Protein AF-A0A6S7L161-F1 (afdb_monomer_lite)

InterPro domains:
  IPR001806 Small GTPase [PF00071] (1-33)
  IPR027417 P-loop containing nucleoside triphosphate hydrolase [G3DSA:3.40.50.300] (1-44)
  IPR027417 P-loop containing nucleoside triphosphate hydrolase [SSF52540] (1-56)

Organism: Paramuricea clavata (NCBI:txid317549)

pLDDT: mean 81.17, std 15.24, range [42.22, 97.31]

Radius of gyration: 23.04 Å; chains: 1; bounding box: 62×27×48 Å

Secondary structure (DSSP, 8-state):
--TTTTT------BTTTTBTHHHHHHHHHHHHHHHH-S--S--SS--------PPPP----

Structure (mmCIF, N/CA/C/O backbone):
data_AF-A0A6S7L161-F1
#
_entry.id   AF-A0A6S7L161-F1
#
loop_
_atom_site.group_PDB
_atom_site.id
_atom_site.type_symbol
_atom_site.label_atom_id
_atom_site.label_alt_id
_atom_site.label_comp_id
_atom_site.label_asym_id
_atom_site.label_entity_id
_atom_site.label_seq_id
_atom_site.pdbx_PDB_ins_code
_atom_site.Cartn_x
_atom_site.Cartn_y
_atom_site.Cartn_z
_atom_site.occupancy
_atom_site.B_iso_or_equiv
_atom_site.auth_seq_id
_atom_site.auth_comp_id
_atom_site.aut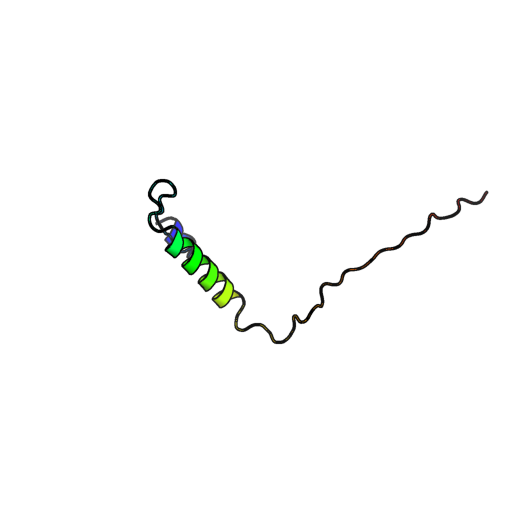h_asym_id
_atom_site.auth_atom_id
_atom_site.pdbx_PDB_model_num
ATOM 1 N N . GLU A 1 1 ? 7.341 13.142 9.4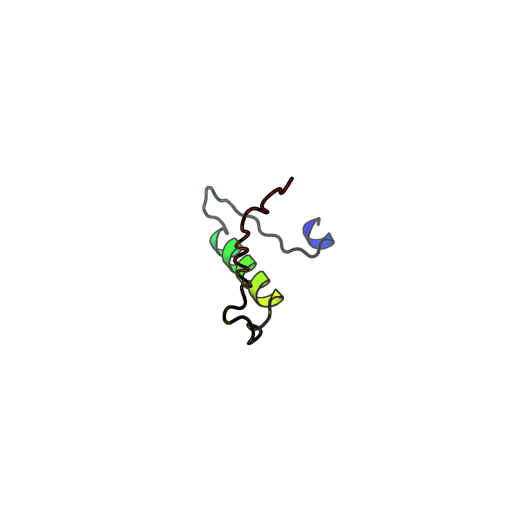73 1.00 72.62 1 GLU A N 1
ATOM 2 C CA . GLU A 1 1 ? 6.135 13.551 10.223 1.00 72.62 1 GLU A CA 1
ATOM 3 C C . GLU A 1 1 ? 4.983 14.114 9.368 1.00 72.62 1 GLU A C 1
ATOM 5 O O . GLU A 1 1 ? 4.141 14.815 9.905 1.00 72.62 1 GLU A O 1
ATOM 10 N N . PHE A 1 2 ? 4.858 13.806 8.066 1.00 90.69 2 PHE A N 1
ATOM 11 C CA . PHE A 1 2 ? 3.627 14.128 7.306 1.00 90.69 2 PHE A CA 1
ATOM 12 C C . PHE A 1 2 ? 2.631 12.960 7.324 1.00 90.69 2 PHE A C 1
ATOM 14 O O . PHE A 1 2 ? 1.441 13.146 7.554 1.00 90.69 2 PHE A O 1
ATOM 21 N N . ALA A 1 3 ? 3.140 11.740 7.143 1.00 90.69 3 ALA A N 1
ATOM 22 C CA . ALA A 1 3 ? 2.349 10.516 7.195 1.00 90.69 3 ALA A CA 1
ATOM 23 C C . ALA A 1 3 ? 1.680 10.318 8.570 1.00 90.69 3 ALA A C 1
ATOM 25 O O . ALA A 1 3 ? 0.489 10.020 8.637 1.00 90.69 3 ALA A O 1
ATOM 26 N N . ASP A 1 4 ? 2.407 10.614 9.654 1.00 90.31 4 ASP A N 1
ATOM 27 C CA . ASP A 1 4 ? 1.893 10.537 11.029 1.00 90.31 4 ASP A CA 1
ATOM 28 C C . ASP A 1 4 ? 0.730 11.510 11.271 1.00 90.31 4 ASP A C 1
ATOM 30 O O . ASP A 1 4 ? -0.258 11.152 11.906 1.00 90.31 4 ASP A O 1
ATOM 34 N N . GLN A 1 5 ? 0.800 12.722 10.705 1.00 95.25 5 GLN A N 1
ATOM 35 C CA . GLN A 1 5 ? -0.275 13.720 10.804 1.00 95.25 5 GLN A CA 1
ATOM 36 C C . GLN A 1 5 ? -1.553 13.270 10.092 1.00 95.25 5 GLN A C 1
ATOM 38 O O . GLN A 1 5 ? -2.654 13.592 10.532 1.00 95.25 5 GLN A O 1
ATOM 43 N N . LEU A 1 6 ? -1.411 12.526 8.993 1.00 93.38 6 LEU A N 1
ATOM 44 C CA . LEU A 1 6 ? -2.531 11.972 8.234 1.00 93.38 6 LEU A CA 1
ATOM 45 C C . LEU A 1 6 ? -2.977 10.594 8.745 1.00 93.38 6 LEU A C 1
ATOM 47 O O . LEU A 1 6 ? -3.925 10.032 8.198 1.00 93.38 6 LEU A O 1
ATOM 51 N N . ALA A 1 7 ? -2.299 10.051 9.764 1.00 88.75 7 ALA A N 1
ATOM 52 C CA . ALA A 1 7 ? -2.466 8.679 10.236 1.00 88.75 7 ALA A CA 1
ATOM 53 C C . ALA A 1 7 ? -2.390 7.640 9.095 1.00 88.75 7 ALA A C 1
ATOM 55 O O . ALA A 1 7 ? -3.114 6.643 9.101 1.00 88.75 7 ALA A O 1
ATOM 56 N N . VAL A 1 8 ? -1.521 7.882 8.104 1.00 90.38 8 VAL A N 1
ATOM 57 C CA . VAL A 1 8 ? -1.266 6.948 6.999 1.00 90.38 8 VAL A CA 1
ATOM 58 C C . VAL A 1 8 ? 0.071 6.237 7.206 1.00 90.38 8 VAL A C 1
ATOM 60 O O . VAL A 1 8 ? 1.058 6.884 7.556 1.00 90.38 8 VAL A O 1
ATOM 63 N N . PRO A 1 9 ? 0.143 4.918 6.980 1.00 87.62 9 PRO A N 1
ATOM 64 C CA . PRO A 1 9 ? 1.404 4.190 7.030 1.00 87.62 9 PRO A CA 1
ATOM 65 C C . PRO A 1 9 ? 2.391 4.666 5.963 1.00 87.62 9 PRO A C 1
ATOM 67 O O . PRO A 1 9 ? 2.013 5.062 4.858 1.00 87.62 9 PRO A O 1
ATOM 70 N N . PHE A 1 10 ? 3.679 4.612 6.296 1.00 92.44 10 PHE A N 1
ATOM 71 C CA . PHE A 1 10 ? 4.767 5.010 5.411 1.00 92.44 10 PHE A CA 1
ATOM 72 C C . PHE A 1 10 ? 5.716 3.839 5.167 1.00 92.44 10 PHE A C 1
ATOM 74 O O . PHE A 1 10 ? 6.050 3.097 6.090 1.00 92.44 10 PHE A O 1
ATOM 81 N N . LEU A 1 11 ? 6.166 3.693 3.921 1.00 93.75 11 LEU A N 1
ATOM 82 C CA . LEU A 1 11 ? 7.128 2.674 3.523 1.00 93.75 11 LEU A CA 1
ATOM 83 C C . LEU A 1 11 ? 8.053 3.217 2.431 1.00 93.75 11 LEU A C 1
ATOM 85 O O . LEU A 1 11 ? 7.602 3.604 1.352 1.00 93.75 11 LEU A O 1
ATOM 89 N N . GLU A 1 12 ? 9.358 3.202 2.690 1.00 94.62 12 GLU A N 1
ATOM 90 C CA . GLU A 1 12 ? 10.370 3.536 1.688 1.00 94.62 12 GLU A CA 1
ATOM 91 C C . GLU A 1 12 ? 10.597 2.340 0.768 1.00 94.62 12 GLU A C 1
ATOM 93 O O . GLU A 1 12 ? 10.869 1.231 1.230 1.00 94.62 12 GLU A O 1
ATOM 98 N N . THR A 1 13 ? 10.494 2.553 -0.543 1.00 96.88 13 THR A N 1
ATOM 99 C CA . THR A 1 13 ? 10.637 1.492 -1.545 1.00 96.88 13 THR A CA 1
ATOM 100 C C . THR A 1 13 ? 11.604 1.909 -2.646 1.00 96.88 13 THR A C 1
ATOM 102 O O . THR A 1 13 ? 11.779 3.092 -2.936 1.00 96.88 13 THR A O 1
ATOM 105 N N . SER A 1 14 ? 12.232 0.927 -3.291 1.00 95.94 14 SER A N 1
ATOM 106 C CA . SER A 1 14 ? 13.007 1.140 -4.513 1.00 95.94 14 SER A CA 1
ATOM 107 C C . SER A 1 14 ? 12.547 0.154 -5.569 1.00 95.94 14 SER A C 1
ATOM 109 O O . SER A 1 14 ? 12.893 -1.024 -5.515 1.00 95.94 14 SER A O 1
ATOM 111 N N . ALA A 1 15 ? 11.810 0.643 -6.568 1.00 95.25 15 ALA A N 1
ATOM 112 C CA . ALA A 1 15 ? 11.421 -0.170 -7.719 1.00 95.25 15 ALA A CA 1
ATOM 113 C C . ALA A 1 15 ? 12.650 -0.678 -8.493 1.00 95.25 15 ALA A C 1
ATOM 115 O O . ALA A 1 15 ? 12.661 -1.808 -8.970 1.00 95.25 15 ALA A O 1
ATOM 116 N N . LYS A 1 16 ? 13.717 0.131 -8.558 1.00 96.00 16 LYS A N 1
ATOM 117 C CA . LYS A 1 16 ? 14.969 -0.219 -9.242 1.00 96.00 16 LYS A CA 1
ATOM 118 C C . LYS A 1 16 ? 15.677 -1.406 -8.589 1.00 96.00 16 LYS A C 1
ATOM 120 O O . LYS A 1 16 ? 16.208 -2.256 -9.293 1.00 96.00 16 LYS A O 1
ATOM 125 N N . ASN A 1 17 ? 15.692 -1.440 -7.258 1.00 96.38 17 ASN A N 1
ATOM 126 C CA . ASN A 1 17 ? 16.425 -2.446 -6.487 1.00 96.38 17 ASN A CA 1
ATOM 127 C C . ASN A 1 17 ? 15.494 -3.504 -5.870 1.00 96.38 17 ASN A C 1
ATOM 129 O O . ASN A 1 17 ? 15.933 -4.270 -5.017 1.00 96.38 17 ASN A O 1
ATOM 133 N N .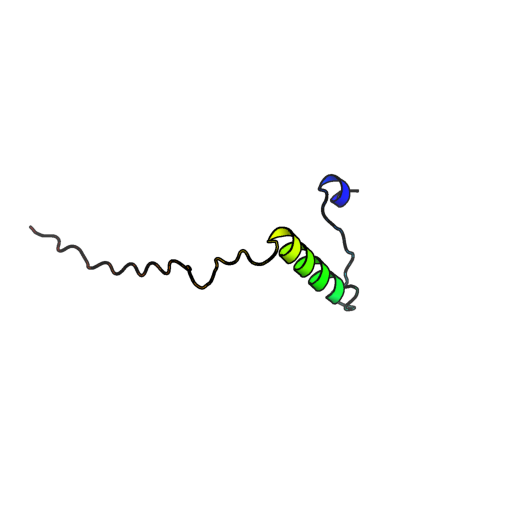 ALA A 1 18 ? 14.208 -3.499 -6.241 1.00 94.88 18 ALA A N 1
ATOM 134 C CA . ALA A 1 18 ? 13.142 -4.304 -5.641 1.00 94.88 18 ALA A CA 1
ATOM 135 C C . ALA A 1 18 ? 13.035 -4.199 -4.101 1.00 94.88 18 ALA A C 1
ATOM 137 O O . ALA A 1 18 ? 12.453 -5.062 -3.446 1.00 94.88 18 ALA A O 1
ATOM 138 N N . THR A 1 19 ? 13.567 -3.134 -3.497 1.00 97.31 19 THR A N 1
ATOM 139 C CA . THR A 1 19 ? 13.569 -2.961 -2.041 1.00 97.31 19 THR A CA 1
ATOM 140 C C . THR A 1 19 ? 12.164 -2.636 -1.555 1.00 97.31 19 THR A C 1
ATOM 142 O O . THR A 1 19 ? 11.557 -1.672 -2.028 1.00 97.31 19 THR A O 1
ATOM 145 N N . ASN A 1 20 ? 11.665 -3.436 -0.610 1.00 94.00 20 ASN A N 1
ATOM 146 C CA . ASN A 1 20 ? 10.365 -3.287 0.056 1.00 94.00 20 ASN A CA 1
ATOM 147 C C . ASN A 1 20 ? 9.144 -3.291 -0.881 1.00 94.00 20 ASN A C 1
ATOM 149 O O . ASN A 1 20 ? 8.043 -2.958 -0.453 1.00 94.00 20 ASN A O 1
ATOM 153 N N . VAL A 1 21 ? 9.302 -3.696 -2.146 1.00 96.50 21 VAL A N 1
ATOM 154 C CA . VAL A 1 21 ? 8.198 -3.727 -3.117 1.00 96.50 21 VAL A CA 1
ATOM 155 C C . VAL A 1 21 ? 7.156 -4.765 -2.703 1.00 96.50 21 VAL A C 1
ATOM 157 O O . VAL A 1 21 ? 5.985 -4.432 -2.570 1.00 96.50 21 VAL A O 1
ATOM 160 N N . GLU A 1 22 ? 7.573 -6.001 -2.421 1.00 95.00 22 GLU A N 1
ATOM 161 C CA . GLU A 1 22 ? 6.660 -7.065 -1.978 1.00 95.00 22 GLU A CA 1
ATOM 162 C C . GLU A 1 22 ? 5.934 -6.689 -0.680 1.00 95.00 22 GLU A C 1
ATOM 164 O O . GLU A 1 22 ? 4.713 -6.808 -0.588 1.00 95.00 22 GLU A O 1
ATOM 169 N N . GLN A 1 23 ? 6.670 -6.145 0.290 1.00 95.06 23 GLN A N 1
ATOM 170 C CA . GLN A 1 23 ? 6.097 -5.657 1.542 1.00 95.06 23 GLN A CA 1
ATOM 171 C C . GLN A 1 23 ? 5.071 -4.543 1.302 1.00 95.06 23 GLN A C 1
ATOM 173 O O . GLN A 1 23 ? 4.011 -4.574 1.918 1.00 95.06 23 GLN A O 1
ATOM 178 N N . ALA A 1 24 ? 5.322 -3.610 0.376 1.00 95.00 24 ALA A N 1
ATOM 179 C CA . ALA A 1 24 ? 4.360 -2.567 0.013 1.00 95.00 24 ALA A CA 1
ATOM 180 C C . ALA A 1 24 ? 3.033 -3.161 -0.474 1.00 95.00 24 ALA A C 1
ATOM 182 O O . ALA A 1 24 ? 1.963 -2.756 -0.015 1.00 95.00 24 ALA A O 1
ATOM 183 N N . PHE A 1 25 ? 3.101 -4.161 -1.358 1.00 95.19 25 PHE A N 1
ATOM 184 C CA . PHE A 1 25 ? 1.915 -4.852 -1.860 1.00 95.19 25 PHE A CA 1
ATOM 185 C C . PHE A 1 25 ? 1.182 -5.616 -0.754 1.00 95.19 25 PHE A C 1
ATOM 187 O O . PHE A 1 25 ? -0.044 -5.525 -0.661 1.00 95.19 25 PHE A O 1
ATOM 194 N N . MET A 1 26 ? 1.907 -6.342 0.103 1.00 95.69 26 MET A N 1
ATOM 195 C CA . MET A 1 26 ? 1.297 -7.099 1.198 1.00 95.69 26 MET A CA 1
ATOM 196 C C . MET A 1 26 ? 0.623 -6.187 2.226 1.00 95.69 26 MET A C 1
ATOM 198 O O . MET A 1 26 ? -0.508 -6.461 2.627 1.00 95.69 26 MET A O 1
ATOM 202 N N . THR A 1 27 ? 1.278 -5.092 2.614 1.00 93.44 27 THR A N 1
ATOM 203 C CA . THR A 1 27 ? 0.733 -4.104 3.553 1.00 93.44 27 THR A CA 1
ATOM 204 C C . THR A 1 27 ? -0.542 -3.477 3.001 1.00 93.44 27 THR A C 1
ATOM 206 O O . THR A 1 27 ? -1.572 -3.500 3.670 1.00 93.44 27 THR A O 1
ATOM 209 N N . MET A 1 28 ? -0.527 -3.022 1.744 1.00 93.75 28 MET A N 1
ATOM 210 C CA . MET A 1 28 ? -1.708 -2.433 1.110 1.00 93.75 28 MET A CA 1
ATOM 211 C C . MET A 1 28 ? -2.871 -3.431 1.010 1.00 93.75 28 MET A C 1
ATOM 213 O O . MET A 1 28 ? -4.016 -3.093 1.314 1.00 93.75 28 MET A O 1
ATOM 217 N N . ALA A 1 29 ? -2.596 -4.681 0.625 1.00 93.06 29 ALA A N 1
ATOM 218 C CA . ALA A 1 29 ? -3.619 -5.721 0.565 1.00 93.06 29 ALA A CA 1
ATOM 219 C C . ALA A 1 29 ? -4.217 -6.023 1.950 1.00 93.06 29 ALA A C 1
ATOM 221 O O . ALA A 1 29 ? -5.435 -6.173 2.083 1.00 93.06 29 ALA A O 1
ATOM 222 N N . ALA A 1 30 ? -3.377 -6.087 2.987 1.00 90.31 30 ALA A N 1
ATOM 223 C CA . ALA A 1 30 ? -3.812 -6.298 4.362 1.00 90.31 30 ALA A CA 1
ATOM 224 C C . ALA A 1 30 ? -4.671 -5.133 4.876 1.00 90.31 30 ALA A C 1
ATOM 226 O O . ALA A 1 30 ? -5.709 -5.373 5.488 1.00 90.31 30 ALA A O 1
ATOM 227 N N . GLU A 1 31 ? -4.298 -3.887 4.584 1.00 89.69 31 GLU A N 1
ATOM 228 C CA . GLU A 1 31 ? -5.086 -2.703 4.940 1.00 89.69 31 GLU A CA 1
ATOM 229 C C . GLU A 1 31 ? -6.463 -2.700 4.274 1.00 89.69 31 GLU A C 1
ATOM 231 O O . GLU A 1 31 ? -7.472 -2.491 4.952 1.00 89.69 31 GLU A O 1
ATOM 236 N N . ILE A 1 32 ? -6.530 -2.999 2.970 1.00 89.44 32 ILE A N 1
ATOM 237 C CA . ILE A 1 32 ? -7.802 -3.126 2.245 1.00 89.44 32 ILE A CA 1
ATOM 238 C C . ILE A 1 32 ? -8.664 -4.210 2.893 1.00 89.44 32 ILE A C 1
ATOM 240 O O . ILE A 1 32 ? -9.833 -3.969 3.191 1.00 89.44 32 ILE A O 1
ATOM 244 N N . LYS A 1 33 ? -8.092 -5.389 3.158 1.00 88.06 33 LYS A N 1
ATOM 245 C CA . LYS A 1 33 ? -8.801 -6.497 3.808 1.00 88.06 33 LYS A CA 1
ATOM 246 C C . LYS A 1 33 ? -9.330 -6.098 5.187 1.00 88.06 33 LYS A C 1
ATOM 248 O O . LYS A 1 33 ? -10.491 -6.351 5.488 1.00 88.06 33 LYS A O 1
ATOM 253 N N . ASN A 1 34 ? -8.504 -5.461 6.013 1.00 87.00 34 ASN A N 1
ATOM 254 C CA . ASN A 1 34 ? -8.890 -5.040 7.357 1.00 87.00 34 ASN A CA 1
ATOM 255 C C . ASN A 1 34 ? -10.007 -3.990 7.321 1.00 87.00 34 ASN A C 1
ATOM 257 O O . ASN A 1 34 ? -10.928 -4.054 8.131 1.00 87.00 34 ASN A O 1
ATOM 261 N N . ARG A 1 35 ? -9.965 -3.060 6.357 1.00 85.62 35 ARG A N 1
ATOM 262 C CA . ARG A 1 35 ? -11.003 -2.036 6.180 1.00 85.62 35 ARG A CA 1
ATOM 263 C C . ARG A 1 35 ? -12.322 -2.604 5.658 1.00 85.62 35 ARG A C 1
ATOM 265 O O . ARG A 1 35 ? -13.378 -2.124 6.055 1.00 85.62 35 ARG A O 1
ATOM 272 N N . MET A 1 36 ? -12.267 -3.593 4.770 1.00 86.25 36 MET A N 1
ATOM 273 C CA . MET A 1 36 ? -13.460 -4.235 4.205 1.00 86.25 36 MET A CA 1
ATOM 274 C C . MET A 1 36 ? -14.100 -5.258 5.162 1.00 86.25 36 MET A C 1
ATOM 276 O O . MET A 1 36 ? -15.229 -5.679 4.923 1.00 86.25 36 MET A O 1
ATOM 280 N N . GLY A 1 37 ? -13.415 -5.621 6.256 1.00 70.38 37 GLY A N 1
ATOM 281 C CA . GLY A 1 37 ? -13.861 -6.637 7.212 1.00 70.38 37 GLY A CA 1
ATOM 282 C C . GLY A 1 37 ? -13.799 -8.062 6.638 1.00 70.38 37 GLY A C 1
ATOM 283 O O . GLY A 1 37 ? -13.316 -8.268 5.521 1.00 70.38 37 GLY A O 1
ATOM 284 N N . PRO A 1 38 ? -14.284 -9.088 7.372 1.00 69.94 38 PRO A N 1
ATOM 285 C CA . PRO A 1 38 ? -14.661 -10.354 6.742 1.00 69.94 38 PRO A CA 1
ATOM 286 C C . PRO A 1 38 ? -15.553 -10.030 5.544 1.00 69.94 38 PRO A C 1
ATOM 288 O O . PRO A 1 38 ? -16.315 -9.066 5.655 1.00 69.94 38 PRO A O 1
ATOM 291 N N . PRO A 1 39 ? -15.503 -10.789 4.432 1.00 61.19 39 PRO A N 1
ATOM 292 C CA . PRO A 1 39 ? -16.464 -10.576 3.366 1.00 61.19 39 PRO A CA 1
ATOM 293 C C . PRO A 1 39 ? -17.839 -10.575 4.023 1.00 61.19 39 PRO A C 1
ATOM 295 O O . PRO A 1 39 ? -18.259 -11.590 4.586 1.00 61.19 39 PRO A O 1
ATOM 298 N N . ALA A 1 40 ? -18.505 -9.415 4.023 1.00 58.72 40 ALA A N 1
ATOM 299 C CA . ALA A 1 40 ? -19.923 -9.380 4.298 1.00 58.72 40 ALA A CA 1
ATOM 300 C C . ALA A 1 40 ? -20.491 -10.474 3.400 1.00 58.72 40 ALA A C 1
ATOM 302 O O . ALA A 1 40 ? -20.147 -10.534 2.214 1.00 58.72 40 ALA A O 1
ATOM 303 N N . ALA A 1 41 ? -21.221 -11.418 3.986 1.00 55.56 41 ALA A N 1
ATOM 304 C CA . ALA A 1 41 ? -21.790 -12.565 3.294 1.00 55.56 41 ALA A CA 1
ATOM 305 C C . ALA A 1 41 ? -22.892 -12.106 2.312 1.00 55.56 41 ALA A C 1
ATOM 307 O O . ALA A 1 41 ? -24.049 -12.493 2.428 1.00 55.56 41 ALA A O 1
ATOM 308 N N . SER A 1 42 ? -22.562 -11.196 1.393 1.00 53.97 42 SER A N 1
ATOM 309 C CA . SER A 1 42 ? -23.502 -10.381 0.636 1.00 53.97 42 SER A CA 1
ATOM 310 C C . SER A 1 42 ? -22.878 -9.713 -0.596 1.00 53.97 42 SER A C 1
ATOM 312 O O . SER A 1 42 ? -23.298 -8.621 -0.961 1.00 53.97 42 SER A O 1
ATOM 314 N N . VAL A 1 43 ? -21.904 -10.333 -1.272 1.00 53.03 43 VAL A N 1
ATOM 315 C CA . VAL A 1 43 ? -21.608 -9.993 -2.682 1.00 53.03 43 VAL A CA 1
ATOM 316 C C . VAL A 1 43 ? -21.360 -11.265 -3.493 1.00 53.03 43 VAL A C 1
ATOM 318 O O . VAL A 1 43 ? -20.373 -11.415 -4.206 1.00 53.03 43 VAL A O 1
ATOM 321 N N . THR A 1 44 ? -22.306 -12.200 -3.429 1.00 49.75 44 THR A N 1
ATOM 322 C CA . THR A 1 44 ? -22.553 -13.052 -4.594 1.00 49.75 44 THR A CA 1
ATOM 323 C C . THR A 1 44 ? -23.318 -12.197 -5.605 1.00 49.75 44 THR A C 1
ATOM 325 O O . THR A 1 44 ? -24.540 -12.113 -5.567 1.00 49.75 44 THR A O 1
ATOM 328 N N . GLY A 1 45 ? -22.591 -11.504 -6.481 1.00 56.69 45 GLY A N 1
ATOM 329 C CA . GLY A 1 45 ? -23.088 -11.174 -7.819 1.00 56.69 45 GLY A CA 1
ATOM 330 C C . GLY A 1 45 ? -24.208 -10.139 -7.968 1.00 56.69 45 GLY A C 1
ATOM 331 O O . GLY A 1 45 ? -24.886 -10.172 -8.989 1.00 56.69 45 GLY A O 1
ATOM 332 N N . GLN A 1 46 ? -24.396 -9.186 -7.052 1.00 53.84 46 GLN A N 1
ATOM 333 C CA . GLN A 1 46 ? -25.248 -8.017 -7.331 1.00 53.84 46 GLN A CA 1
ATOM 334 C C . GLN A 1 46 ? -24.441 -6.869 -7.937 1.00 53.84 46 GLN A C 1
ATOM 336 O O . GLN A 1 46 ? -24.503 -5.718 -7.517 1.00 53.84 46 GLN A O 1
ATOM 341 N N . ASN A 1 47 ? -23.700 -7.191 -8.992 1.00 59.56 47 ASN A N 1
ATOM 342 C CA . ASN A 1 47 ? -23.366 -6.194 -9.988 1.00 59.56 47 ASN A CA 1
ATOM 343 C C . ASN A 1 47 ? -24.705 -5.964 -10.692 1.00 59.56 47 ASN A 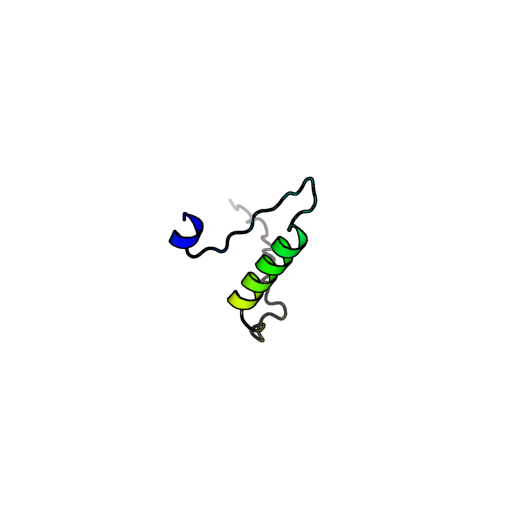C 1
ATOM 345 O O . ASN A 1 47 ? -25.125 -6.808 -11.484 1.00 59.56 47 ASN A O 1
ATOM 349 N N . SER A 1 48 ? -25.427 -4.897 -10.360 1.00 64.38 48 SER A N 1
ATOM 350 C CA . SER A 1 48 ? -26.595 -4.466 -11.126 1.00 64.38 48 SER A CA 1
ATOM 351 C C . SER A 1 48 ? -26.111 -4.050 -12.517 1.00 64.38 48 SER A C 1
ATOM 353 O O . SER A 1 48 ? -25.916 -2.879 -12.825 1.00 64.38 48 SER A O 1
ATOM 355 N N . ASN A 1 49 ? -25.848 -5.044 -13.368 1.00 69.50 49 ASN A N 1
ATOM 356 C CA . ASN A 1 49 ? -25.588 -4.877 -14.784 1.00 69.50 49 ASN A CA 1
ATOM 357 C C . ASN A 1 49 ? -26.928 -4.488 -15.414 1.00 69.50 49 ASN A C 1
ATOM 359 O O . ASN A 1 49 ? -27.673 -5.323 -15.927 1.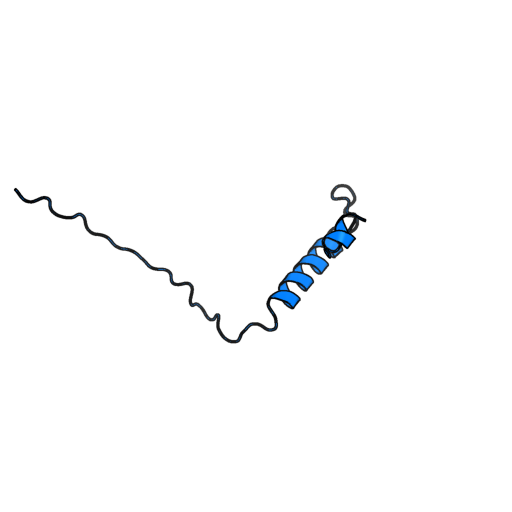00 69.50 49 ASN A O 1
ATOM 363 N N . VAL A 1 50 ? -27.303 -3.219 -15.249 1.00 72.88 50 VAL A N 1
ATOM 364 C CA . VAL A 1 50 ? -28.533 -2.676 -15.811 1.00 72.88 50 VAL A CA 1
ATOM 365 C C . VAL A 1 50 ? -28.309 -2.563 -17.313 1.00 72.88 50 VAL A C 1
ATOM 367 O O . VAL A 1 50 ? -27.745 -1.590 -17.810 1.00 72.88 50 VAL A O 1
ATOM 370 N N . LYS A 1 51 ? -28.725 -3.591 -18.05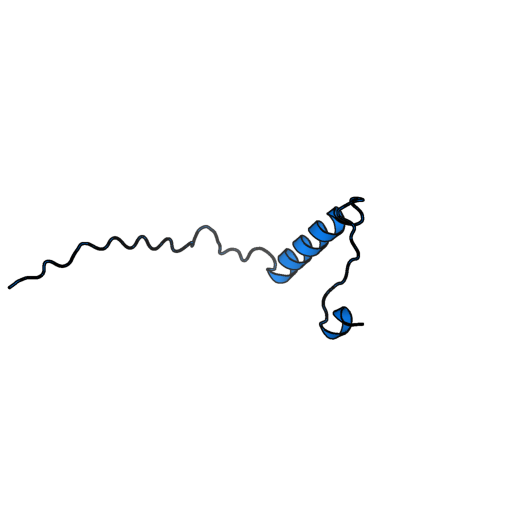3 1.00 77.19 51 LYS A N 1
ATOM 371 C CA . LYS A 1 51 ? -28.692 -3.585 -19.513 1.00 77.19 51 LYS A CA 1
ATOM 372 C C . LYS A 1 51 ? -29.816 -2.688 -20.035 1.00 77.19 51 LYS A C 1
ATOM 374 O O . LYS A 1 51 ? -30.924 -3.151 -20.304 1.00 77.19 51 LYS A O 1
ATOM 379 N N . ILE A 1 52 ? -29.536 -1.395 -20.170 1.00 80.12 52 ILE A N 1
ATOM 380 C CA . ILE A 1 52 ? -30.472 -0.431 -20.757 1.00 80.12 52 ILE A CA 1
ATOM 381 C C . ILE A 1 52 ? -30.556 -0.710 -22.261 1.00 80.12 52 ILE A C 1
ATOM 383 O O . ILE A 1 52 ? -29.637 -0.404 -23.014 1.00 80.12 52 ILE A O 1
ATOM 387 N N . THR A 1 53 ? -31.656 -1.327 -22.693 1.00 78.81 53 THR A N 1
ATOM 388 C CA . THR A 1 53 ? -31.975 -1.503 -24.115 1.00 78.81 53 THR A CA 1
ATOM 389 C C . THR A 1 53 ? -33.041 -0.477 -24.479 1.00 78.81 53 THR A C 1
ATOM 391 O O . THR A 1 53 ? -34.224 -0.697 -24.234 1.00 78.81 53 THR A O 1
ATOM 394 N N . SER A 1 54 ? -32.626 0.674 -25.004 1.00 75.69 54 SER A N 1
ATOM 395 C CA . SER A 1 54 ? -33.533 1.703 -25.515 1.00 75.69 54 SER A CA 1
ATOM 396 C C . SER A 1 54 ? -33.835 1.464 -26.996 1.00 75.69 54 SER A C 1
ATOM 398 O O . SER A 1 54 ? -32.940 1.186 -27.793 1.00 75.69 54 SER A O 1
ATOM 400 N N . THR A 1 55 ? -35.106 1.580 -27.380 1.00 80.19 55 THR A N 1
ATOM 401 C CA . THR A 1 55 ? -35.527 1.659 -28.787 1.00 80.19 55 THR A CA 1
ATOM 402 C C . THR A 1 55 ? -35.749 3.122 -29.176 1.00 80.19 55 THR A C 1
ATOM 404 O O . THR A 1 55 ? -36.272 3.876 -28.351 1.00 80.19 55 THR A O 1
ATOM 407 N N . PRO A 1 56 ? -35.405 3.547 -30.407 1.00 79.12 56 PRO A N 1
ATOM 408 C CA . PRO A 1 56 ? -35.641 4.917 -30.853 1.00 79.12 56 PRO A CA 1
ATOM 409 C C . PRO A 1 56 ? -37.128 5.279 -30.772 1.00 79.12 56 PRO A C 1
ATOM 411 O O . PRO A 1 56 ? -37.983 4.516 -31.227 1.00 79.12 56 PRO A O 1
ATOM 414 N N . VAL A 1 57 ? -37.442 6.448 -30.211 1.00 77.69 57 VAL A N 1
ATOM 415 C CA . VAL A 1 57 ? -38.807 6.981 -30.236 1.00 77.69 57 VAL A CA 1
ATOM 416 C C . VAL A 1 57 ? -39.160 7.372 -31.671 1.00 77.69 57 VAL A C 1
ATOM 418 O O . VAL A 1 57 ? -38.421 8.103 -32.329 1.00 77.69 57 VAL A O 1
ATOM 421 N N . LYS A 1 58 ? -40.280 6.856 -32.187 1.00 72.06 58 LYS A N 1
ATOM 422 C CA . LYS A 1 58 ? -40.791 7.237 -33.506 1.00 72.06 58 LYS A CA 1
ATOM 423 C C . LYS A 1 58 ? -41.305 8.673 -33.401 1.00 72.06 58 LYS A C 1
ATOM 425 O O . LYS A 1 58 ? -42.324 8.911 -32.759 1.00 72.06 58 LYS A O 1
ATOM 430 N N . GLN A 1 59 ? -40.585 9.618 -33.996 1.00 57.78 59 GLN A N 1
ATOM 431 C CA . GLN A 1 59 ? -41.027 11.003 -34.100 1.00 57.78 59 GLN A CA 1
ATOM 432 C C . GLN A 1 59 ? -42.200 11.037 -35.087 1.00 57.78 59 GLN A C 1
ATOM 434 O O . GLN A 1 59 ? -42.022 10.835 -36.287 1.00 57.78 59 GLN A O 1
ATOM 439 N N . GLY A 1 60 ? -43.416 11.135 -34.556 1.00 65.19 60 GLY A N 1
ATOM 440 C CA . GLY A 1 60 ? -44.631 11.239 -35.352 1.00 65.19 60 GLY A CA 1
ATOM 441 C C . GLY A 1 60 ? -44.970 12.699 -35.626 1.00 65.19 60 GLY A C 1
ATOM 442 O O . GLY A 1 60 ? -45.017 13.467 -34.671 1.00 65.19 60 GLY A O 1
ATOM 443 N N . GLY A 1 61 ? -45.253 13.002 -36.898 1.00 42.22 61 GLY A N 1
ATOM 444 C CA . GLY A 1 61 ? -46.050 14.149 -37.358 1.00 42.22 61 GLY A CA 1
ATOM 445 C C . GLY A 1 61 ? -45.364 15.498 -37.314 1.00 42.22 61 GLY A C 1
ATOM 446 O O . GLY A 1 61 ? -45.459 16.147 -36.255 1.00 42.22 61 GLY A O 1
#

Foldseek 3Di:
DVCVVVVHDDDDADPPVRRCVVVVVVVVVVVVDVVCDDPPPPPPPPPVPPPDDDDDDDDDD

Sequence (61 aa):
EFADQLAVPFLETSAKNATNVEQAFMTMAAEIKNRMGPPAASVTGQNSNVKITSTPVKQGG